Protein AF-A0AA42T3W0-F1 (afdb_monomer)

Solvent-accessible surface area (backbone atoms only — not comparable to full-atom values): 4511 Å² total; per-residue (Å²): 134,68,75,36,51,24,36,28,55,55,81,69,43,79,44,74,45,74,43,95,88,68,50,73,46,80,41,72,43,37,61,63,35,74,34,79,41,45,65,89,36,69,70,47,46,52,34,41,75,67,64,33,37,43,81,56,85,82,78,91,74,85,74,81,63,86,79,85,85,85,132

Secondary structure (DSSP, 8-state):
--EEEEEE-SS-EEEEEE-TTS-EEEEEE-TT-EEEEETTSHHHHHHHHTT-EEE----S-----------

Mean predicted aligned error: 9.47 Å

Radius of gyration: 12.68 Å; Cα contacts (8 Å, |Δi|>4): 113; chains: 1; bounding box: 33×30×26 Å

Nearest PDB structures (foldseek):
  3thp-assembly1_A  TM=5.366E-01  e=3.337E+00  Homo sapiens
  5u58-assembly1_D  TM=5.178E-01  e=3.337E+00  Pseudomonas syringae
  8qfl-assembly1_A  TM=4.533E-01  e=2.480E+00  Thermocatellispora tengchongensis
  5ksq-assembly1_A  TM=4.324E-01  e=2.963E+00  Xylella fastidiosa 9a5c
  8h02-assembly1_A  TM=3.176E-01  e=5.365E+00  Synechococcus elongatus 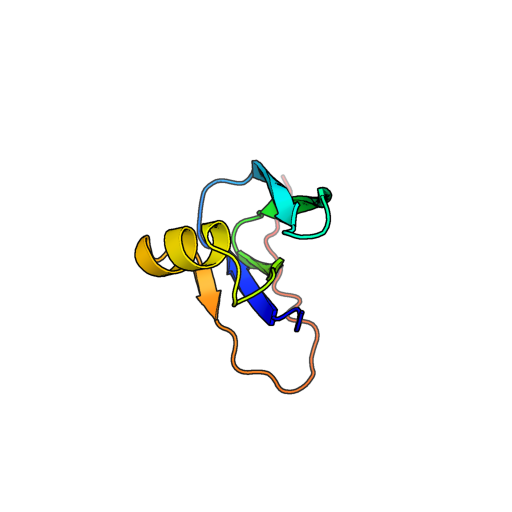PCC 7942 = FACHB-805

Foldseek 3Di:
DDWFKKAFADDWDWDWAQDPVRDTDIWTHDHRAITTDDCPGPVVVVCVVVVRIDGDDDDDDHPPDDDDDDD

pLDDT: mean 73.82, std 16.41, range [34.66, 87.75]

Structure (mmCIF, N/CA/C/O backbone):
data_AF-A0AA42T3W0-F1
#
_entry.id   AF-A0AA42T3W0-F1
#
loop_
_atom_site.group_PDB
_atom_site.id
_atom_site.type_symbol
_atom_site.label_atom_id
_atom_site.label_alt_id
_atom_site.label_comp_id
_atom_site.label_asym_id
_atom_site.label_entity_id
_atom_site.label_seq_id
_atom_site.pdbx_PDB_ins_code
_atom_site.Cartn_x
_atom_site.Cartn_y
_atom_site.Cartn_z
_atom_site.occupancy
_atom_site.B_iso_or_equiv
_atom_site.auth_seq_id
_atom_site.auth_comp_id
_atom_site.auth_asym_id
_atom_site.auth_atom_id
_atom_site.pdbx_PDB_model_num
ATOM 1 N N . MET A 1 1 ? -5.369 3.124 15.012 1.00 58.94 1 MET A N 1
ATOM 2 C CA . MET A 1 1 ? -5.555 2.477 13.693 1.00 58.94 1 MET A CA 1
ATOM 3 C C . MET A 1 1 ? -4.886 1.113 13.710 1.00 58.94 1 MET A C 1
ATOM 5 O O . MET A 1 1 ? -3.782 1.027 14.231 1.00 58.94 1 MET A O 1
ATOM 9 N N . THR A 1 2 ? -5.526 0.067 13.184 1.00 66.44 2 THR A N 1
ATOM 10 C CA . THR A 1 2 ? -4.941 -1.285 13.152 1.00 66.44 2 THR A CA 1
ATOM 11 C C . THR A 1 2 ? -4.133 -1.458 11.861 1.00 66.44 2 THR A C 1
ATOM 13 O O . THR A 1 2 ? -4.731 -1.422 10.779 1.00 66.44 2 THR A O 1
ATOM 16 N N . PRO A 1 3 ? -2.795 -1.587 11.925 1.00 72.69 3 PRO A N 1
ATOM 17 C CA . PRO A 1 3 ? -1.996 -1.890 10.745 1.00 72.69 3 PRO A CA 1
ATOM 18 C C . PRO A 1 3 ? -2.319 -3.315 10.281 1.00 72.69 3 PRO A C 1
ATOM 20 O O . PRO A 1 3 ? -2.368 -4.239 11.089 1.00 72.69 3 PRO A O 1
ATOM 23 N N . ALA A 1 4 ? -2.571 -3.487 8.987 1.00 80.31 4 ALA A N 1
ATOM 24 C CA . ALA A 1 4 ? -2.821 -4.787 8.381 1.00 80.31 4 ALA A CA 1
ATOM 25 C C . ALA A 1 4 ? -1.752 -5.083 7.328 1.00 80.31 4 ALA A C 1
ATOM 27 O O . ALA A 1 4 ? -1.214 -4.181 6.680 1.00 80.31 4 ALA A O 1
ATOM 28 N N . ARG A 1 5 ? -1.429 -6.366 7.169 1.00 83.00 5 ARG A N 1
ATOM 29 C CA . ARG A 1 5 ? -0.461 -6.824 6.176 1.00 83.00 5 ARG A CA 1
ATOM 30 C C . ARG A 1 5 ? -1.156 -7.155 4.871 1.00 83.00 5 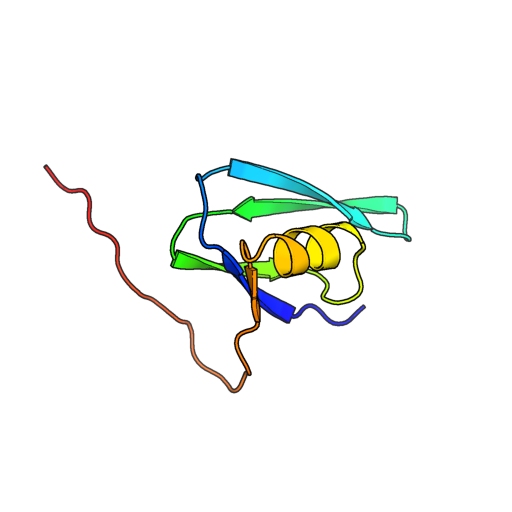ARG A C 1
ATOM 32 O O . ARG A 1 5 ? -2.107 -7.933 4.824 1.00 83.00 5 ARG A O 1
ATOM 39 N N . PHE A 1 6 ? -0.618 -6.598 3.801 1.00 85.31 6 PHE A N 1
ATOM 40 C CA . PHE A 1 6 ? -1.092 -6.812 2.448 1.00 85.31 6 PHE A CA 1
ATOM 41 C C . PHE A 1 6 ? 0.059 -7.262 1.555 1.00 85.31 6 PHE A C 1
ATOM 43 O O . PHE A 1 6 ? 1.197 -6.838 1.736 1.00 85.31 6 PHE A O 1
ATOM 50 N N . THR A 1 7 ? -0.223 -8.105 0.568 1.00 84.44 7 THR A N 1
ATOM 51 C CA . THR A 1 7 ? 0.714 -8.398 -0.515 1.00 84.44 7 THR A CA 1
ATOM 52 C C . THR A 1 7 ? 0.443 -7.394 -1.610 1.00 84.44 7 THR A C 1
ATOM 54 O O . THR A 1 7 ? -0.653 -7.370 -2.173 1.00 84.44 7 THR A O 1
ATOM 57 N N . TYR A 1 8 ? 1.439 -6.568 -1.906 1.00 85.56 8 TYR A N 1
ATOM 58 C CA . TYR A 1 8 ? 1.374 -5.694 -3.060 1.00 85.56 8 TYR A CA 1
ATOM 59 C C . TYR A 1 8 ? 1.745 -6.471 -4.326 1.00 85.56 8 TYR A C 1
ATOM 61 O O . TYR A 1 8 ? 2.775 -7.147 -4.380 1.00 85.56 8 TYR A O 1
ATOM 69 N N . THR A 1 9 ? 0.875 -6.389 -5.327 1.00 82.00 9 THR A N 1
ATOM 70 C CA . THR A 1 9 ? 1.039 -7.006 -6.648 1.00 82.00 9 THR A CA 1
ATOM 71 C C . THR A 1 9 ? 0.952 -5.900 -7.692 1.00 82.00 9 THR A C 1
ATOM 73 O O . THR A 1 9 ? -0.123 -5.485 -8.122 1.00 82.00 9 THR A O 1
ATOM 76 N N . GLY A 1 10 ? 2.103 -5.331 -8.036 1.00 79.44 10 GLY A N 1
ATOM 77 C CA . GLY A 1 10 ? 2.168 -4.142 -8.875 1.00 79.44 10 GLY A CA 1
ATOM 78 C C . GLY A 1 10 ? 3.592 -3.636 -9.096 1.00 79.44 10 GLY A C 1
ATOM 79 O O . GLY A 1 10 ? 4.548 -4.209 -8.570 1.00 79.44 10 GLY A O 1
ATOM 80 N N . PRO A 1 11 ? 3.759 -2.555 -9.876 1.00 80.62 11 PRO A N 1
ATOM 81 C CA . PRO A 1 11 ? 5.068 -1.964 -10.123 1.00 80.62 11 PRO A CA 1
ATOM 82 C C . PRO A 1 11 ? 5.683 -1.465 -8.816 1.00 80.62 11 PRO A C 1
ATOM 84 O O . PRO A 1 11 ? 4.993 -0.829 -8.014 1.00 80.62 11 PRO A O 1
ATOM 87 N N . ALA A 1 12 ? 6.969 -1.761 -8.609 1.00 81.81 12 ALA A N 1
ATOM 88 C CA . ALA A 1 12 ? 7.690 -1.310 -7.428 1.00 81.81 12 ALA A CA 1
ATOM 89 C C . ALA A 1 12 ? 7.685 0.225 -7.347 1.00 81.81 12 ALA A C 1
ATOM 91 O O . ALA A 1 12 ? 7.911 0.901 -8.351 1.00 81.81 12 ALA A O 1
ATOM 92 N N . GLY A 1 13 ? 7.422 0.769 -6.162 1.00 83.25 13 GLY A N 1
ATOM 93 C CA . GLY A 1 13 ? 7.324 2.210 -5.954 1.00 83.25 13 GLY A CA 1
ATOM 94 C C . GLY A 1 13 ? 7.219 2.589 -4.483 1.00 83.25 13 GLY A C 1
ATOM 95 O O . GLY A 1 13 ? 6.871 1.769 -3.637 1.00 83.25 13 GLY A O 1
ATOM 96 N N . GLY A 1 14 ? 7.537 3.841 -4.170 1.00 83.69 14 GLY A N 1
ATOM 97 C CA . GLY A 1 14 ? 7.271 4.425 -2.858 1.00 83.69 14 GLY A CA 1
ATOM 98 C C . GLY A 1 14 ? 5.879 5.048 -2.828 1.00 83.69 14 GLY A C 1
ATOM 99 O O . GLY A 1 14 ? 5.486 5.722 -3.778 1.00 83.69 14 GLY A O 1
ATOM 100 N N . VAL A 1 15 ? 5.139 4.825 -1.747 1.00 83.50 15 VAL A N 1
ATOM 101 C CA . VAL A 1 15 ? 3.908 5.556 -1.438 1.00 83.50 15 VAL A CA 1
ATOM 102 C C . VAL A 1 15 ? 4.056 6.248 -0.094 1.00 83.50 15 VAL A C 1
ATOM 104 O O . VAL A 1 15 ? 4.514 5.652 0.878 1.00 83.50 15 VAL A O 1
ATOM 107 N N . GLU A 1 16 ? 3.582 7.483 -0.031 1.00 86.94 16 GLU A N 1
ATOM 108 C CA . GLU A 1 16 ? 3.406 8.234 1.204 1.00 86.94 16 GLU A CA 1
ATOM 109 C C . GLU A 1 16 ? 1.915 8.246 1.552 1.00 86.94 16 GLU A C 1
ATOM 111 O O . GLU A 1 16 ? 1.089 8.809 0.832 1.00 86.94 16 GLU A O 1
ATOM 116 N N . LEU A 1 17 ? 1.541 7.577 2.640 1.00 83.88 17 LEU A N 1
ATOM 117 C CA . LEU A 1 17 ? 0.180 7.595 3.162 1.00 83.88 17 LEU A CA 1
ATOM 118 C C . LEU A 1 17 ? 0.060 8.678 4.223 1.00 83.88 17 LEU A C 1
ATOM 120 O O . LEU A 1 17 ? 0.707 8.608 5.266 1.00 83.88 17 LEU A O 1
ATOM 124 N N . ARG A 1 18 ? -0.803 9.662 3.985 1.00 85.19 18 ARG A N 1
ATOM 125 C CA . ARG A 1 18 ? -1.117 10.681 4.983 1.00 85.19 18 ARG A CA 1
ATOM 126 C C . ARG A 1 18 ? -2.234 10.196 5.898 1.00 85.19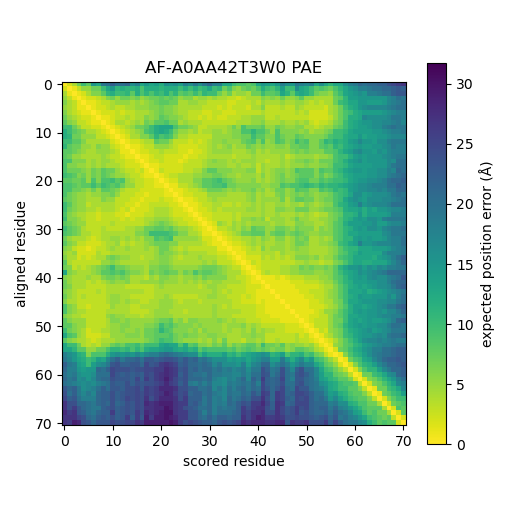 18 ARG A C 1
ATOM 128 O O . ARG A 1 18 ? -3.397 10.190 5.510 1.00 85.19 18 ARG A O 1
ATOM 135 N N . LEU A 1 19 ? -1.866 9.827 7.119 1.00 82.88 19 LEU A N 1
ATOM 136 C CA . LEU A 1 19 ? -2.802 9.431 8.163 1.00 82.88 19 LEU A CA 1
ATOM 137 C C . LEU A 1 19 ? -3.719 10.598 8.575 1.00 82.88 19 LEU A C 1
ATOM 139 O O . LEU A 1 19 ? -3.327 11.763 8.445 1.00 82.88 19 LEU A O 1
ATOM 143 N N . PRO A 1 20 ? -4.918 10.307 9.118 1.00 77.19 20 PRO A N 1
ATOM 144 C CA . PRO A 1 20 ? -5.838 11.336 9.613 1.00 77.19 20 PRO A CA 1
ATOM 145 C C . PRO A 1 20 ? -5.239 12.184 10.744 1.00 77.19 20 PRO A C 1
ATOM 147 O O . PRO A 1 20 ? -5.570 13.359 10.857 1.00 77.19 20 PRO A O 1
ATOM 150 N N . ASP A 1 21 ? -4.298 11.631 11.513 1.00 83.62 21 ASP A N 1
ATOM 151 C CA . ASP A 1 21 ? -3.541 12.348 12.548 1.00 83.62 21 ASP A CA 1
ATOM 152 C C . ASP A 1 21 ? -2.473 13.307 11.973 1.00 83.62 21 ASP A C 1
ATOM 154 O O . ASP A 1 21 ? -1.719 13.937 12.711 1.00 83.62 21 ASP A O 1
ATOM 158 N N . GLY A 1 22 ? -2.365 13.413 10.643 1.00 84.19 22 GLY A N 1
ATOM 159 C CA . GLY A 1 22 ? -1.388 14.254 9.947 1.00 84.19 22 GLY A CA 1
ATOM 160 C C . GLY A 1 22 ? -0.012 13.610 9.763 1.00 84.19 22 GLY A C 1
ATOM 161 O O . GLY A 1 22 ? 0.826 14.167 9.057 1.00 84.19 22 GLY A O 1
ATOM 162 N N . THR A 1 23 ? 0.219 12.432 10.343 1.00 86.38 23 THR A N 1
ATOM 163 C CA . THR A 1 23 ? 1.446 11.651 10.162 1.00 86.38 23 THR A CA 1
ATOM 164 C C . THR A 1 23 ? 1.579 11.157 8.720 1.00 86.38 23 THR A C 1
ATOM 166 O O . THR A 1 23 ? 0.638 10.600 8.155 1.00 86.38 23 THR A O 1
ATOM 169 N N . LEU A 1 24 ? 2.765 11.319 8.136 1.00 87.50 24 LEU A N 1
ATOM 170 C CA . LEU A 1 24 ? 3.119 10.724 6.850 1.00 87.50 24 LEU A CA 1
ATOM 171 C C . LEU A 1 24 ? 3.757 9.352 7.090 1.00 87.50 24 LEU A C 1
ATOM 173 O O . LEU A 1 24 ? 4.712 9.226 7.853 1.00 87.50 24 LEU A O 1
ATOM 177 N N . LEU A 1 25 ? 3.202 8.320 6.464 1.00 84.19 25 LEU A N 1
ATOM 178 C CA . LEU A 1 25 ? 3.731 6.964 6.467 1.00 84.19 25 LEU A CA 1
ATOM 179 C C . LEU A 1 25 ? 4.281 6.632 5.091 1.00 84.19 25 LEU A C 1
ATOM 181 O O . LEU A 1 25 ? 3.534 6.345 4.158 1.00 84.19 25 LEU A O 1
ATOM 185 N N . GLU A 1 26 ? 5.599 6.613 4.992 1.00 86.00 26 GLU A N 1
ATOM 186 C CA . GLU A 1 26 ? 6.300 6.183 3.793 1.00 86.00 26 GLU A CA 1
ATOM 187 C C . GLU A 1 26 ? 6.381 4.651 3.776 1.00 86.00 26 GLU A C 1
ATOM 189 O O . GLU A 1 26 ? 6.914 4.011 4.689 1.00 86.00 26 GLU A O 1
ATOM 194 N N . ARG A 1 27 ? 5.831 4.029 2.734 1.00 83.25 27 ARG A N 1
ATOM 195 C CA . ARG A 1 27 ? 5.904 2.587 2.508 1.00 83.25 27 ARG A CA 1
ATOM 196 C C . ARG A 1 27 ? 6.457 2.306 1.125 1.00 83.25 27 ARG A C 1
ATOM 198 O O . ARG A 1 27 ? 5.977 2.825 0.124 1.00 83.25 27 ARG A O 1
ATOM 205 N N . GLN A 1 28 ? 7.448 1.425 1.068 1.00 84.81 28 GLN A N 1
ATOM 206 C CA . GLN A 1 28 ? 7.885 0.852 -0.195 1.00 84.81 28 GLN A CA 1
ATOM 207 C C . GLN A 1 28 ? 6.959 -0.301 -0.566 1.00 84.81 28 GLN A C 1
ATOM 209 O O . GLN A 1 28 ? 6.807 -1.274 0.175 1.00 84.81 28 GLN A O 1
ATOM 214 N N . LEU A 1 29 ? 6.331 -0.165 -1.724 1.00 84.50 29 LEU A N 1
ATOM 215 C CA . LEU A 1 29 ? 5.557 -1.195 -2.380 1.00 84.50 29 LEU A CA 1
ATOM 216 C C . LEU A 1 29 ? 6.501 -1.949 -3.306 1.00 84.50 29 LEU A C 1
ATOM 218 O O . LEU A 1 29 ? 7.055 -1.383 -4.246 1.00 84.50 29 LEU A O 1
ATOM 222 N N . GLN A 1 30 ? 6.691 -3.232 -3.035 1.00 81.06 30 GLN A N 1
ATOM 223 C CA . GLN A 1 30 ? 7.506 -4.106 -3.865 1.00 81.06 30 GLN A CA 1
ATOM 224 C C . GLN A 1 30 ? 6.692 -5.344 -4.226 1.00 81.06 30 GLN A C 1
ATOM 226 O O . GLN A 1 30 ? 5.994 -5.900 -3.378 1.00 81.06 30 GLN A O 1
ATOM 231 N N . ASP A 1 31 ? 6.760 -5.753 -5.494 1.00 81.88 31 ASP A N 1
ATOM 232 C CA . ASP A 1 31 ? 5.988 -6.889 -5.999 1.00 81.88 31 ASP A CA 1
ATOM 233 C C . ASP A 1 31 ? 6.278 -8.167 -5.202 1.00 81.88 31 ASP A C 1
ATOM 235 O O . ASP A 1 31 ? 7.427 -8.600 -5.075 1.00 81.88 31 ASP A O 1
ATOM 239 N N . GLY A 1 32 ? 5.223 -8.772 -4.658 1.00 77.75 32 GLY A N 1
ATOM 240 C CA . GLY A 1 32 ? 5.321 -9.981 -3.845 1.00 77.75 32 GLY A CA 1
ATOM 241 C C . GLY A 1 32 ? 5.902 -9.764 -2.445 1.00 77.75 32 GLY A C 1
ATOM 242 O O . GLY A 1 32 ? 6.088 -10.744 -1.721 1.00 77.75 32 GLY A O 1
ATOM 243 N N . HIS A 1 33 ? 6.169 -8.518 -2.042 1.00 78.19 33 HIS A N 1
ATOM 244 C CA . HIS A 1 33 ? 6.595 -8.199 -0.687 1.00 78.19 33 HIS A CA 1
ATOM 245 C C . HIS A 1 33 ? 5.381 -7.856 0.190 1.00 78.19 33 HIS A C 1
ATOM 247 O O . HIS A 1 33 ? 4.489 -7.117 -0.243 1.00 78.19 33 HIS A O 1
ATOM 253 N N . PRO A 1 34 ? 5.317 -8.376 1.428 1.00 80.00 34 PRO A N 1
ATOM 254 C CA . PRO A 1 34 ? 4.321 -7.930 2.385 1.00 80.00 34 PRO A CA 1
ATOM 255 C C . PRO A 1 34 ? 4.584 -6.465 2.755 1.00 80.00 34 PRO A C 1
ATOM 257 O O . PRO A 1 34 ? 5.703 -6.093 3.117 1.00 80.00 34 PRO A O 1
ATOM 260 N N . VAL A 1 35 ? 3.545 -5.640 2.666 1.00 81.38 35 VAL A N 1
ATOM 261 C CA . VAL A 1 35 ? 3.531 -4.244 3.099 1.00 81.38 35 VAL A CA 1
ATOM 262 C 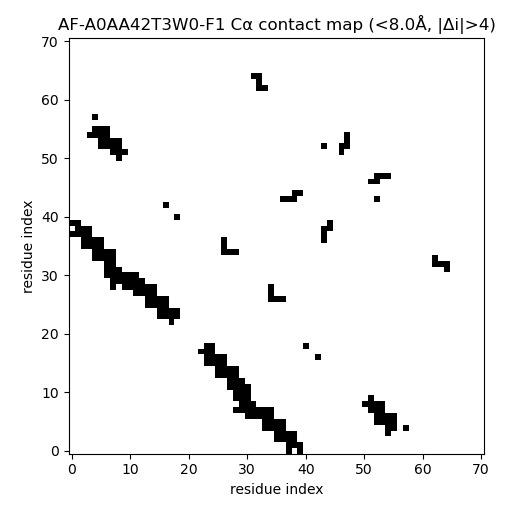C . VAL A 1 35 ? 2.503 -4.074 4.210 1.00 81.38 35 VAL A C 1
ATOM 264 O O . VAL A 1 35 ? 1.416 -4.647 4.172 1.00 81.38 35 VAL A O 1
ATOM 267 N N . GLU A 1 36 ? 2.859 -3.290 5.220 1.00 83.19 36 GLU A N 1
ATOM 268 C CA . GLU A 1 36 ? 1.958 -2.956 6.317 1.00 83.19 36 GLU A CA 1
ATOM 269 C C . GLU A 1 36 ? 1.274 -1.622 6.026 1.00 83.19 36 GLU A C 1
ATOM 271 O O . GLU A 1 36 ? 1.920 -0.568 6.020 1.00 83.19 36 GLU A O 1
ATOM 276 N N . LEU A 1 37 ? -0.029 -1.679 5.763 1.00 82.81 37 LEU A N 1
ATOM 277 C CA . LEU A 1 37 ? -0.857 -0.520 5.446 1.00 82.81 37 LEU A CA 1
ATOM 278 C C . LEU A 1 37 ? -2.061 -0.466 6.392 1.00 82.81 37 LEU A C 1
ATOM 280 O O . LEU A 1 37 ? -2.514 -1.501 6.884 1.00 82.81 37 LEU A O 1
ATOM 284 N N . PRO A 1 38 ? -2.622 0.718 6.672 1.00 83.88 38 PRO A N 1
ATOM 285 C CA . PRO A 1 38 ? -3.841 0.801 7.458 1.00 83.88 38 PRO A CA 1
ATOM 286 C C . PRO A 1 38 ? -5.017 0.347 6.585 1.00 83.88 38 PRO A C 1
ATOM 288 O O . PRO A 1 38 ? -5.309 0.984 5.572 1.00 83.88 38 PRO A O 1
ATOM 291 N N . ALA A 1 39 ? -5.695 -0.742 6.9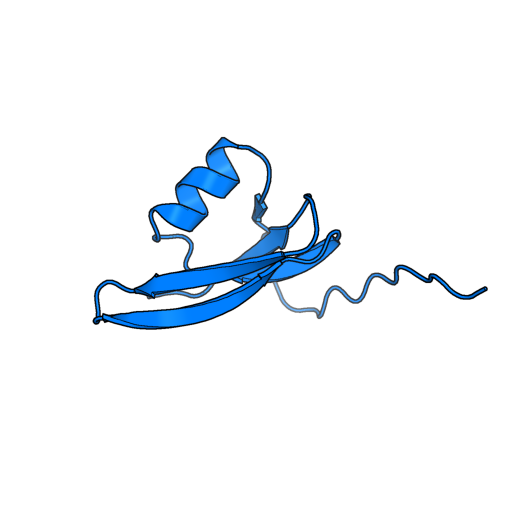64 1.00 79.88 39 ALA A N 1
ATOM 292 C CA . ALA A 1 39 ? -6.837 -1.282 6.209 1.00 79.88 39 ALA A CA 1
ATOM 293 C C . ALA A 1 39 ? -7.990 -0.275 6.067 1.00 79.88 39 ALA A C 1
ATOM 295 O O . ALA A 1 39 ? -8.718 -0.282 5.078 1.00 79.88 39 ALA A O 1
ATOM 296 N N . ASP A 1 40 ? -8.127 0.608 7.053 1.00 80.38 40 ASP A N 1
ATOM 297 C CA . ASP A 1 40 ? -9.176 1.621 7.095 1.00 80.38 40 ASP A CA 1
ATOM 298 C C . ASP A 1 40 ? -8.856 2.877 6.260 1.00 80.38 40 ASP A C 1
ATOM 300 O O . ASP A 1 40 ? -9.694 3.757 6.102 1.00 80.38 40 ASP A O 1
ATOM 304 N N . HIS A 1 41 ? -7.652 2.965 5.686 1.00 84.56 41 HIS A N 1
ATOM 305 C CA . HIS A 1 41 ? -7.211 4.135 4.933 1.00 84.56 41 HIS A CA 1
ATOM 306 C C . HIS A 1 41 ? -7.785 4.149 3.507 1.00 84.56 41 HIS A C 1
ATOM 308 O O . HIS A 1 41 ? -7.710 3.147 2.795 1.00 84.56 41 HIS A O 1
ATOM 314 N N . GLU A 1 42 ? -8.268 5.311 3.053 1.00 84.56 42 GLU A N 1
ATOM 315 C CA . GLU A 1 42 ? -8.775 5.569 1.687 1.00 84.56 42 GLU A CA 1
ATOM 316 C C . GLU A 1 42 ? -7.848 5.004 0.600 1.00 84.56 42 GLU A C 1
ATOM 318 O O . GLU A 1 42 ? -8.262 4.235 -0.263 1.00 84.56 42 GLU A O 1
ATOM 323 N N . TYR A 1 43 ? -6.552 5.305 0.692 1.00 84.56 43 TYR A N 1
ATOM 324 C CA . TYR A 1 43 ? -5.554 4.781 -0.245 1.00 84.56 43 TYR A CA 1
ATOM 325 C C . TYR A 1 43 ? -5.478 3.242 -0.279 1.00 84.56 43 TYR A C 1
ATOM 327 O O . TYR A 1 43 ? -5.420 2.645 -1.354 1.00 84.56 43 TYR A O 1
ATOM 335 N N . THR A 1 44 ? -5.513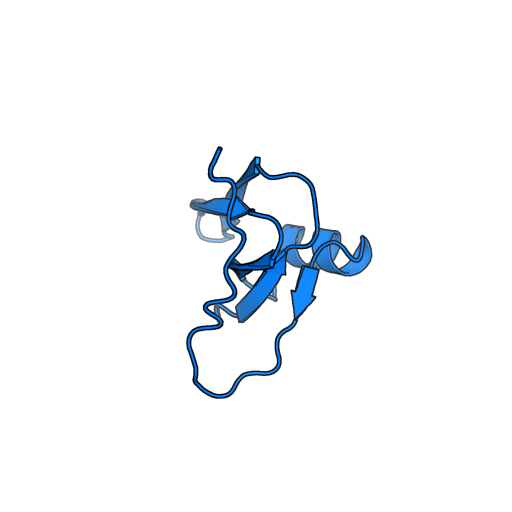 2.581 0.883 1.00 84.56 44 THR A N 1
ATOM 336 C CA . THR A 1 44 ? -5.507 1.113 0.972 1.00 84.56 44 THR A CA 1
ATOM 337 C C . THR A 1 44 ? -6.764 0.529 0.334 1.00 84.56 44 THR A C 1
ATOM 339 O O . THR A 1 44 ? -6.670 -0.439 -0.418 1.00 84.56 44 THR A O 1
ATOM 342 N N . ARG A 1 45 ? -7.929 1.150 0.567 1.00 85.81 45 ARG A N 1
ATOM 343 C CA . ARG A 1 45 ? -9.200 0.767 -0.067 1.00 85.81 45 ARG A CA 1
ATOM 344 C C . ARG A 1 45 ? -9.140 0.919 -1.586 1.00 85.81 45 ARG A C 1
ATOM 346 O O . ARG A 1 45 ? -9.562 0.009 -2.289 1.00 85.81 45 ARG A O 1
ATOM 353 N N . THR A 1 46 ? -8.545 1.998 -2.093 1.00 87.75 46 THR A N 1
ATOM 354 C CA . THR A 1 46 ? -8.317 2.193 -3.533 1.00 87.75 46 THR A CA 1
ATOM 355 C C . THR A 1 46 ? -7.422 1.103 -4.111 1.00 87.75 46 THR A C 1
ATOM 357 O O . THR A 1 46 ? -7.755 0.507 -5.131 1.00 87.75 46 THR A O 1
ATOM 360 N N . LEU A 1 47 ? -6.303 0.781 -3.461 1.00 84.44 47 LEU A N 1
ATOM 361 C CA . LEU A 1 47 ? -5.419 -0.280 -3.940 1.00 84.44 47 LEU A CA 1
ATOM 362 C C . LEU A 1 47 ? -6.067 -1.677 -3.881 1.00 84.44 47 LEU A C 1
ATOM 364 O O . LEU A 1 47 ? -5.825 -2.489 -4.775 1.00 84.44 47 LEU A O 1
ATOM 368 N N . LEU A 1 48 ? -6.901 -1.950 -2.872 1.00 84.00 48 LEU A N 1
ATOM 369 C CA . LEU A 1 48 ? -7.726 -3.161 -2.794 1.00 84.00 48 LEU A CA 1
ATOM 370 C C . LEU A 1 48 ? -8.755 -3.207 -3.933 1.00 84.00 48 LEU A C 1
ATOM 372 O O . LEU A 1 48 ? -8.871 -4.225 -4.609 1.00 84.00 48 LEU A O 1
ATOM 376 N N . ALA A 1 49 ? -9.453 -2.098 -4.196 1.00 85.81 49 ALA A N 1
ATOM 377 C CA . ALA A 1 49 ? -10.423 -1.985 -5.286 1.00 85.81 49 ALA A CA 1
ATOM 378 C C . ALA A 1 49 ? -9.771 -2.164 -6.667 1.00 85.81 49 ALA A C 1
ATOM 380 O O . ALA A 1 49 ? -10.355 -2.770 -7.562 1.00 85.81 49 ALA A O 1
ATOM 381 N N . LEU A 1 50 ? -8.527 -1.705 -6.825 1.00 86.62 50 LEU A N 1
ATOM 382 C CA . LEU A 1 50 ? -7.712 -1.916 -8.023 1.00 86.62 50 LEU A CA 1
ATOM 383 C C . LEU A 1 50 ? -7.125 -3.336 -8.124 1.00 86.62 50 LEU A C 1
ATOM 385 O O . LEU A 1 50 ? -6.373 -3.602 -9.060 1.00 86.62 50 LEU A O 1
ATOM 389 N N . SER A 1 51 ? -7.413 -4.232 -7.170 1.00 83.38 51 SER A N 1
ATOM 390 C CA . SER A 1 51 ? -6.784 -5.560 -7.047 1.00 83.38 51 SER A CA 1
ATOM 391 C C . SER A 1 51 ? -5.250 -5.522 -7.039 1.00 83.38 51 SER A C 1
ATOM 393 O O . SER A 1 51 ? -4.594 -6.481 -7.429 1.00 83.38 51 SER A O 1
ATOM 395 N N . ARG A 1 52 ? -4.662 -4.408 -6.585 1.00 82.88 52 ARG A N 1
ATOM 396 C CA . ARG A 1 52 ? -3.206 -4.237 -6.424 1.00 82.88 52 ARG A CA 1
ATOM 397 C C . ARG A 1 52 ? -2.720 -4.630 -5.033 1.00 82.88 52 ARG A C 1
ATOM 399 O O . ARG A 1 52 ? -1.520 -4.803 -4.823 1.00 82.88 52 ARG A O 1
ATOM 406 N N . LEU A 1 53 ? -3.637 -4.760 -4.075 1.00 82.75 53 LEU A N 1
ATOM 407 C CA . LEU A 1 53 ? -3.378 -5.331 -2.757 1.00 82.75 53 LEU A CA 1
ATOM 408 C C . LEU A 1 53 ? -4.209 -6.591 -2.565 1.00 82.75 53 LEU A C 1
ATOM 410 O O . LEU A 1 53 ? -5.407 -6.607 -2.831 1.00 82.75 53 LEU A O 1
ATOM 414 N N . GLN A 1 54 ? -3.576 -7.614 -2.008 1.00 80.50 54 GLN A N 1
ATOM 415 C CA . GLN A 1 54 ? -4.254 -8.759 -1.419 1.00 80.50 54 GLN A CA 1
ATOM 416 C C . GLN A 1 54 ? -4.125 -8.678 0.096 1.00 80.50 54 GLN A C 1
ATOM 418 O O . GLN A 1 54 ? -3.011 -8.628 0.615 1.00 80.50 54 GLN A O 1
ATOM 423 N N . ALA A 1 55 ? -5.250 -8.680 0.812 1.00 73.94 55 ALA A N 1
ATOM 424 C CA . ALA A 1 55 ? -5.244 -8.842 2.262 1.00 73.94 55 ALA A CA 1
ATOM 425 C C . ALA A 1 55 ? -4.718 -10.242 2.603 1.00 73.94 55 ALA A C 1
ATOM 427 O O . ALA A 1 55 ? -5.286 -11.231 2.133 1.00 73.94 55 ALA A O 1
ATOM 428 N N . LEU A 1 56 ? -3.639 -10.340 3.391 1.00 66.38 56 LEU A N 1
ATOM 429 C CA . LEU A 1 56 ? -3.277 -11.631 3.969 1.00 66.38 56 LEU A CA 1
ATOM 430 C C . LEU A 1 56 ? -4.102 -11.816 5.244 1.00 66.38 56 LEU A C 1
ATOM 432 O O . LEU A 1 56 ? -3.988 -10.988 6.150 1.00 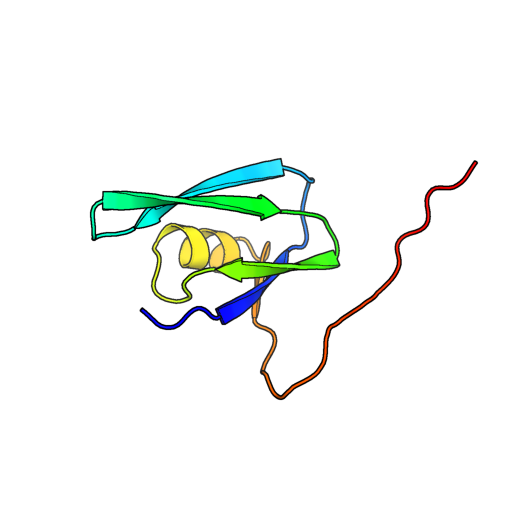66.38 56 LEU A O 1
ATOM 436 N N . PRO A 1 57 ? -4.911 -12.881 5.354 1.00 52.50 57 PRO A N 1
ATOM 437 C CA . PRO A 1 57 ? -5.450 -13.273 6.645 1.00 52.50 57 PRO A CA 1
ATOM 438 C C . PRO A 1 57 ? -4.266 -13.690 7.529 1.00 52.50 57 PRO A C 1
ATOM 440 O O . PRO A 1 57 ? -3.572 -14.658 7.221 1.00 52.50 57 PRO A O 1
ATOM 443 N N . GLU A 1 58 ? -3.976 -12.933 8.588 1.00 49.06 58 GLU A N 1
ATOM 444 C CA . GLU A 1 58 ? -2.975 -13.357 9.572 1.00 49.06 58 GLU A CA 1
ATOM 445 C C . GLU A 1 58 ? -3.498 -14.588 10.333 1.00 49.06 58 GLU A C 1
ATOM 447 O O . GLU A 1 58 ? -4.679 -14.649 10.683 1.00 49.06 58 GLU A O 1
ATOM 452 N N . PRO A 1 59 ? -2.630 -15.590 10.555 1.00 48.31 59 PRO A N 1
ATOM 453 C CA . PRO A 1 59 ? -1.793 -15.512 11.745 1.00 48.3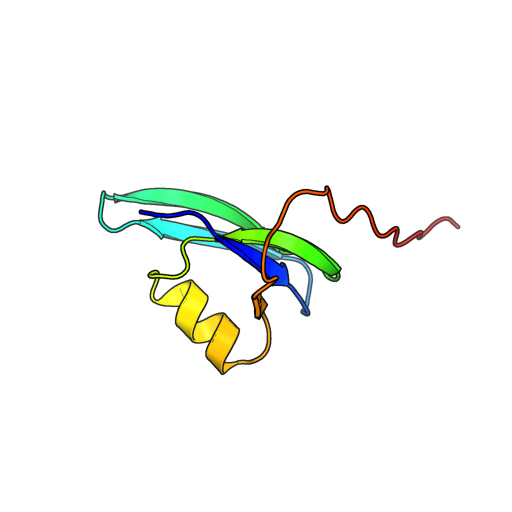1 59 PRO A CA 1
ATOM 454 C C . PRO A 1 59 ? -0.307 -15.792 11.459 1.00 48.31 59 PRO A C 1
ATOM 456 O O . PRO A 1 59 ? 0.048 -16.736 10.763 1.00 48.31 59 PRO A O 1
ATOM 459 N N . ALA A 1 60 ? 0.563 -14.965 12.044 1.00 42.97 60 ALA A N 1
ATOM 460 C CA . ALA A 1 60 ? 1.938 -15.292 12.437 1.00 42.97 60 ALA A CA 1
ATOM 461 C C . ALA A 1 60 ? 2.813 -16.115 11.456 1.00 42.97 60 ALA A C 1
ATOM 463 O O . ALA A 1 60 ? 3.006 -17.308 11.649 1.00 42.97 60 ALA A O 1
ATOM 464 N N . ALA A 1 61 ? 3.463 -15.467 10.482 1.00 39.91 61 ALA A N 1
ATOM 465 C CA . ALA A 1 61 ? 4.821 -15.822 10.027 1.00 39.91 61 ALA A CA 1
ATOM 466 C C . ALA A 1 61 ? 5.329 -14.806 8.986 1.00 39.91 61 ALA A C 1
ATOM 468 O O . ALA A 1 61 ? 4.550 -14.344 8.150 1.00 39.91 61 ALA A O 1
ATOM 469 N N . PRO A 1 62 ? 6.633 -14.467 8.972 1.00 42.41 62 PRO A N 1
ATOM 470 C CA . PRO A 1 62 ? 7.200 -13.594 7.955 1.00 42.41 62 PRO A CA 1
ATOM 471 C C . PRO A 1 62 ? 7.128 -14.302 6.599 1.00 42.41 62 PRO A C 1
ATOM 473 O O . PRO A 1 62 ? 7.835 -15.282 6.359 1.00 42.41 62 PRO A O 1
ATOM 476 N N . ALA A 1 63 ? 6.285 -13.801 5.694 1.00 44.97 63 ALA A N 1
ATOM 477 C CA . ALA A 1 63 ? 6.231 -14.250 4.308 1.00 44.97 63 ALA A CA 1
ATOM 478 C C . ALA A 1 63 ? 7.496 -13.791 3.565 1.00 44.97 63 ALA A C 1
ATOM 480 O O . ALA A 1 63 ? 7.497 -12.870 2.754 1.00 44.97 63 ALA A O 1
ATOM 481 N N . ARG A 1 64 ? 8.608 -14.461 3.863 1.00 49.38 64 ARG A N 1
ATOM 482 C CA . ARG A 1 64 ? 9.841 -14.429 3.094 1.00 49.38 64 ARG A CA 1
ATOM 483 C C . ARG A 1 64 ? 9.615 -15.286 1.855 1.00 49.38 64 ARG A C 1
ATOM 485 O O . ARG A 1 64 ? 9.862 -16.489 1.877 1.00 49.38 64 ARG A O 1
ATOM 492 N N . LYS A 1 65 ? 9.156 -14.683 0.758 1.00 42.72 65 LYS A N 1
ATOM 493 C CA . LYS A 1 65 ? 9.253 -15.301 -0.570 1.00 42.72 65 LYS A CA 1
ATOM 494 C C . LYS A 1 65 ? 10.131 -14.457 -1.484 1.00 42.72 65 LYS A C 1
ATOM 496 O O . LYS A 1 65 ? 9.751 -13.424 -2.012 1.00 42.72 65 LYS A O 1
ATOM 501 N N . LYS A 1 66 ? 11.352 -14.977 -1.590 1.00 49.16 66 LYS A N 1
ATOM 502 C CA . LYS A 1 66 ? 12.416 -14.721 -2.555 1.00 49.16 66 LYS A CA 1
ATOM 503 C C . LYS A 1 66 ? 11.874 -14.254 -3.913 1.00 49.16 66 LYS A C 1
ATOM 505 O O . LYS A 1 66 ? 11.113 -14.985 -4.542 1.00 49.16 66 LYS A O 1
ATOM 510 N N . ARG A 1 67 ? 12.396 -13.141 -4.429 1.00 39.31 67 ARG A N 1
AT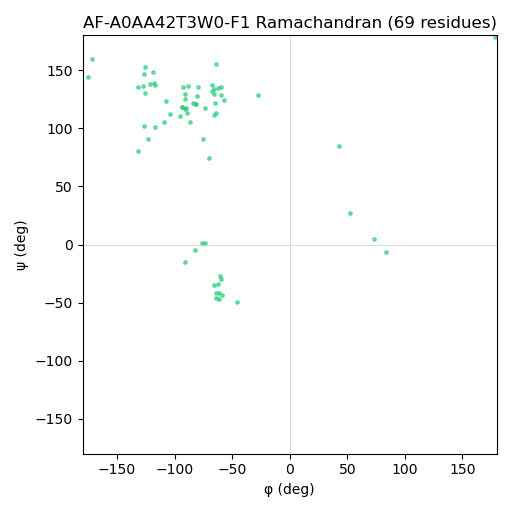OM 511 C CA . ARG A 1 67 ? 12.633 -13.022 -5.867 1.00 39.31 67 ARG A CA 1
ATOM 512 C C . ARG A 1 67 ? 14.082 -12.618 -6.085 1.00 39.31 67 ARG A C 1
ATOM 514 O O . ARG A 1 67 ? 14.499 -11.499 -5.820 1.00 39.31 67 ARG A O 1
ATOM 521 N N . SER A 1 68 ? 14.847 -13.632 -6.458 1.00 46.06 68 SER A N 1
ATOM 522 C CA . SER A 1 68 ? 16.188 -13.534 -6.997 1.00 46.06 68 SER A CA 1
ATOM 523 C C . SER A 1 68 ? 16.155 -12.711 -8.283 1.00 46.06 68 SER A C 1
ATOM 525 O O . SER A 1 68 ? 15.424 -13.060 -9.203 1.00 46.06 68 SER A O 1
ATOM 527 N N . THR A 1 69 ? 17.013 -11.706 -8.383 1.00 37.94 69 THR A N 1
ATOM 528 C CA . THR A 1 69 ? 17.639 -11.328 -9.655 1.00 37.94 69 THR A CA 1
ATOM 529 C C . THR A 1 69 ? 19.122 -11.175 -9.380 1.00 37.94 69 THR A C 1
ATOM 531 O O . THR A 1 69 ? 19.632 -10.090 -9.129 1.00 37.94 69 THR A O 1
ATOM 534 N N . ALA A 1 70 ? 19.788 -12.325 -9.344 1.00 37.19 70 ALA A N 1
ATOM 535 C CA . ALA A 1 70 ? 21.194 -12.421 -9.673 1.00 37.19 70 ALA A CA 1
ATOM 536 C C . ALA A 1 70 ? 21.261 -12.775 -11.161 1.00 37.19 70 ALA A C 1
ATOM 538 O O . ALA A 1 70 ? 20.730 -13.822 -11.538 1.00 37.19 70 ALA A O 1
ATOM 539 N N . LYS A 1 71 ? 21.860 -11.909 -11.977 1.00 34.66 71 LYS A N 1
ATOM 540 C CA . LYS A 1 71 ? 22.999 -12.237 -12.843 1.00 34.66 71 LYS A CA 1
ATOM 541 C C . LYS A 1 71 ? 23.525 -10.970 -13.508 1.00 34.66 71 LYS A C 1
ATOM 543 O O . LYS A 1 71 ? 22.681 -10.173 -13.965 1.00 34.66 71 LYS A O 1
#

Sequence (71 aa):
MTPARFTYTGPAGGVELRLPDGTLLERQLQDGHPVELPADHEYTRTLLALSRLQALPEPAAPARKKRSTAK